Protein AF-A0A531N994-F1 (afdb_monomer_lite)

Structure (mmCIF, N/CA/C/O backbone):
data_AF-A0A531N994-F1
#
_entry.id   AF-A0A531N994-F1
#
loop_
_atom_site.group_PDB
_atom_site.id
_atom_site.type_symbol
_atom_site.label_atom_id
_atom_site.label_alt_id
_atom_site.label_comp_id
_atom_site.label_asym_id
_atom_site.label_entity_id
_atom_site.label_seq_id
_atom_site.pdbx_PDB_ins_code
_atom_site.Cartn_x
_atom_site.Cartn_y
_atom_site.Cartn_z
_atom_site.occupancy
_atom_site.B_iso_or_equiv
_atom_site.auth_seq_id
_atom_site.auth_comp_id
_atom_site.auth_asym_id
_atom_site.auth_atom_id
_atom_site.pdbx_PDB_model_num
ATOM 1 N N . MET A 1 1 ? -31.072 -11.078 30.289 1.00 48.44 1 MET A N 1
ATOM 2 C CA . MET A 1 1 ? -30.788 -10.561 28.935 1.00 48.44 1 MET A CA 1
ATOM 3 C C . MET A 1 1 ? -30.147 -9.205 29.150 1.00 48.44 1 MET A C 1
ATOM 5 O O . MET A 1 1 ? -30.833 -8.320 29.640 1.00 48.44 1 MET A O 1
ATOM 9 N N . GLU A 1 2 ? -28.832 -9.077 28.969 1.00 57.31 2 GLU A N 1
ATOM 10 C CA . GLU A 1 2 ? -28.167 -7.784 29.171 1.00 57.31 2 GLU A CA 1
ATOM 11 C C . GLU A 1 2 ? -28.651 -6.795 28.111 1.00 57.31 2 GLU A C 1
ATOM 13 O O . GLU A 1 2 ? -28.491 -7.015 26.910 1.00 57.31 2 GLU A O 1
ATOM 18 N N . HIS A 1 3 ? -29.289 -5.717 28.558 1.00 62.62 3 HIS A N 1
ATOM 19 C CA . HIS A 1 3 ? -29.674 -4.613 27.694 1.00 62.62 3 HIS A CA 1
ATOM 20 C C . HIS A 1 3 ? -28.426 -3.774 27.423 1.00 62.62 3 HIS A C 1
ATOM 22 O O . HIS A 1 3 ? -28.198 -2.769 28.092 1.00 62.62 3 HIS A O 1
ATOM 28 N N . THR A 1 4 ? -27.601 -4.188 26.457 1.00 68.88 4 THR A N 1
ATOM 29 C CA . THR A 1 4 ? -26.523 -3.327 25.952 1.00 68.88 4 THR A CA 1
ATOM 30 C C . THR A 1 4 ? -27.155 -2.015 25.509 1.00 68.88 4 THR A C 1
ATOM 32 O O . THR A 1 4 ? -28.054 -2.015 24.657 1.00 68.88 4 THR A O 1
ATOM 35 N N . SER A 1 5 ? -26.739 -0.904 26.109 1.00 87.94 5 SER A N 1
ATOM 36 C CA . SER A 1 5 ? -27.323 0.396 25.786 1.00 87.94 5 SER A CA 1
ATOM 37 C C . SER A 1 5 ? -27.048 0.743 24.315 1.00 87.94 5 SER A C 1
ATOM 39 O O . SER A 1 5 ? -26.020 0.361 23.750 1.00 87.94 5 SER A O 1
ATOM 41 N N . LEU A 1 6 ? -27.956 1.481 23.666 1.00 90.69 6 LEU A N 1
ATOM 42 C CA . LEU A 1 6 ? -27.757 1.935 22.281 1.00 90.69 6 LEU A CA 1
ATOM 43 C C . LEU A 1 6 ? -26.421 2.684 22.128 1.00 90.69 6 LEU A C 1
ATOM 45 O O . LEU A 1 6 ? -25.723 2.509 21.129 1.00 90.69 6 LEU A O 1
ATOM 49 N N . LEU A 1 7 ? -26.044 3.457 23.151 1.00 93.00 7 LEU A N 1
ATOM 50 C CA . LEU A 1 7 ? -24.773 4.168 23.224 1.00 93.00 7 LEU A CA 1
ATOM 51 C C . LEU A 1 7 ? -23.577 3.211 23.197 1.00 93.00 7 LEU A C 1
ATOM 53 O O . LEU A 1 7 ? -22.676 3.385 22.382 1.00 93.00 7 LEU A 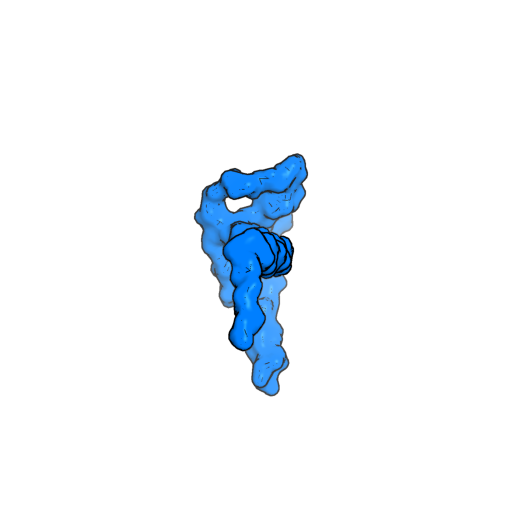O 1
ATOM 57 N N . GLU A 1 8 ? -23.583 2.179 24.039 1.00 93.56 8 GLU A N 1
ATOM 58 C CA . GLU A 1 8 ? -22.520 1.171 24.084 1.00 93.56 8 GLU A CA 1
ATOM 59 C C . GLU A 1 8 ? -22.345 0.476 22.729 1.00 93.56 8 GLU A C 1
ATOM 61 O O . GLU A 1 8 ? -21.223 0.331 22.242 1.00 93.56 8 GLU A O 1
ATOM 66 N N . ARG A 1 9 ? -23.450 0.115 22.065 1.00 94.06 9 ARG A N 1
ATOM 67 C CA . ARG A 1 9 ? -23.408 -0.508 20.736 1.00 94.06 9 ARG A CA 1
ATOM 68 C C . ARG A 1 9 ? -22.770 0.409 19.691 1.00 94.06 9 ARG A C 1
ATOM 70 O O . ARG A 1 9 ? -21.969 -0.068 18.884 1.00 94.06 9 ARG A O 1
ATOM 77 N N . ILE A 1 10 ? -23.1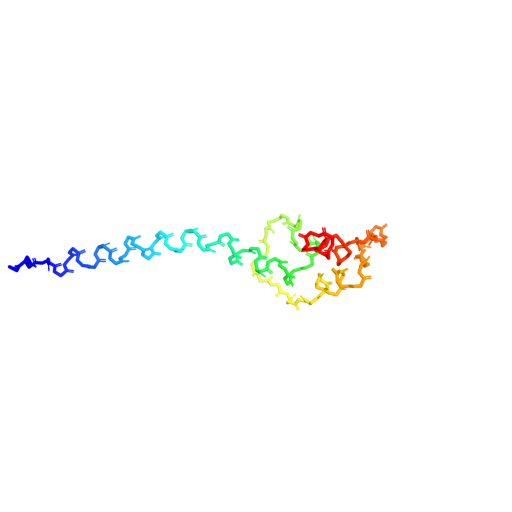10 1.698 19.702 1.00 96.81 10 ILE A N 1
ATOM 78 C CA . ILE A 1 10 ? -22.532 2.686 18.781 1.00 96.81 10 ILE A CA 1
ATOM 79 C C . ILE A 1 10 ? -21.045 2.886 19.072 1.00 96.81 10 ILE A C 1
ATOM 81 O O . ILE A 1 10 ? -20.237 2.797 18.149 1.00 96.81 10 ILE A O 1
ATOM 85 N N . LEU A 1 11 ? -20.672 3.101 20.336 1.00 97.12 11 LEU A N 1
ATOM 86 C CA . LEU A 1 11 ? -19.278 3.311 20.736 1.00 97.12 11 LEU A CA 1
ATOM 87 C C . LEU A 1 11 ? -18.409 2.101 20.388 1.00 97.12 11 LEU A C 1
ATOM 89 O O . LEU A 1 11 ? -17.330 2.258 19.819 1.00 97.12 11 LEU A O 1
ATOM 93 N N . ARG A 1 12 ? -18.907 0.889 20.646 1.00 96.44 12 ARG A N 1
ATOM 94 C CA . ARG A 1 12 ? -18.226 -0.351 20.268 1.00 96.44 12 ARG A CA 1
ATOM 95 C C . ARG A 1 12 ? -18.064 -0.464 18.752 1.00 96.44 12 ARG A C 1
ATOM 97 O O . ARG A 1 12 ? -16.980 -0.801 18.285 1.00 96.44 12 ARG A O 1
ATOM 104 N N . GLY A 1 13 ? -19.114 -0.172 17.984 1.00 97.38 13 GLY A N 1
ATOM 105 C CA . GLY A 1 13 ? -19.061 -0.185 16.519 1.00 97.38 13 GLY A CA 1
ATOM 106 C C . GLY A 1 13 ? -18.054 0.823 15.958 1.00 97.38 13 GLY A C 1
ATOM 107 O O . GLY A 1 13 ? -17.246 0.470 15.099 1.00 97.38 13 GLY A O 1
ATOM 108 N N . ALA A 1 14 ? -18.047 2.046 16.489 1.00 98.12 14 ALA A N 1
ATOM 109 C CA . ALA A 1 14 ? -17.099 3.090 16.111 1.00 98.12 14 ALA A CA 1
ATOM 110 C C . ALA A 1 14 ? -15.652 2.694 16.448 1.00 98.12 14 ALA A C 1
ATOM 112 O O . ALA A 1 14 ? -14.778 2.815 15.592 1.00 98.12 14 ALA A O 1
ATOM 113 N N . ALA A 1 15 ? -15.408 2.153 17.647 1.00 98.12 15 ALA A N 1
ATOM 114 C CA . ALA A 1 15 ? -14.084 1.695 18.063 1.00 98.12 15 ALA A CA 1
ATOM 115 C C . ALA A 1 15 ? -13.552 0.576 17.154 1.00 98.12 15 ALA A C 1
ATOM 117 O O . ALA A 1 15 ? -12.427 0.661 16.666 1.00 98.12 15 ALA A O 1
ATOM 118 N N . LEU A 1 16 ? -14.376 -0.437 16.860 1.00 98.31 16 LEU A N 1
ATOM 119 C CA . LEU A 1 16 ? -14.002 -1.516 15.939 1.00 98.31 16 LEU A CA 1
ATOM 120 C C . LEU A 1 16 ? -13.727 -0.988 14.526 1.00 98.31 16 LEU A C 1
ATOM 122 O O . LEU A 1 16 ? -12.751 -1.391 13.899 1.00 98.31 16 LEU A O 1
ATOM 126 N N . THR A 1 17 ? -14.551 -0.059 14.042 1.00 98.19 17 THR A N 1
ATOM 127 C CA . THR A 1 17 ? -14.372 0.552 12.716 1.00 98.19 17 THR A CA 1
ATOM 128 C C . THR A 1 17 ? -13.058 1.323 12.636 1.00 98.19 17 THR A C 1
ATOM 130 O O . THR A 1 17 ? -12.320 1.174 11.665 1.00 98.19 17 THR A O 1
ATOM 133 N N . LEU A 1 18 ? -12.725 2.099 13.670 1.00 98.38 18 LEU A N 1
ATOM 134 C CA . LEU A 1 18 ? -11.475 2.852 13.735 1.00 98.38 18 LEU A CA 1
ATOM 135 C C . LEU A 1 18 ? -10.256 1.923 13.722 1.00 98.38 18 LEU A C 1
ATOM 137 O O . LEU A 1 18 ? -9.306 2.175 12.985 1.00 98.38 18 LEU A O 1
ATOM 141 N N . VAL A 1 19 ? -10.310 0.828 14.487 1.00 98.31 19 VAL A N 1
ATOM 142 C CA . VAL A 1 19 ? -9.265 -0.205 14.496 1.00 98.31 19 VAL A CA 1
ATOM 143 C C . VAL A 1 19 ? -9.089 -0.796 13.098 1.00 98.31 19 VAL A C 1
ATOM 145 O O . VAL A 1 19 ? -7.971 -0.846 12.590 1.00 98.31 19 VAL A O 1
ATOM 148 N N . VAL A 1 20 ? -10.181 -1.188 12.438 1.00 98.12 20 VAL A N 1
ATOM 149 C CA . VAL A 1 20 ? -10.122 -1.742 11.077 1.00 98.12 20 VAL A CA 1
ATOM 150 C C . VAL A 1 20 ? -9.527 -0.736 10.095 1.00 98.12 20 VAL A C 1
ATOM 152 O O . VAL A 1 20 ? -8.614 -1.095 9.357 1.00 98.12 20 VAL A O 1
ATOM 155 N N . ILE A 1 21 ? -9.982 0.521 10.100 1.00 98.19 21 ILE A N 1
ATOM 156 C CA . ILE A 1 21 ? -9.449 1.568 9.214 1.00 98.19 21 ILE A CA 1
ATOM 157 C C . ILE A 1 21 ? -7.950 1.759 9.447 1.00 98.19 21 ILE A C 1
ATOM 159 O O . ILE A 1 21 ? -7.187 1.796 8.485 1.00 98.19 21 ILE A O 1
ATOM 163 N N . PHE A 1 22 ? -7.519 1.831 10.707 1.00 97.94 22 PHE A N 1
ATOM 164 C CA . PHE A 1 22 ? -6.113 2.007 11.058 1.00 97.94 22 PHE A CA 1
ATOM 165 C C . PHE A 1 22 ? -5.234 0.869 10.519 1.00 97.94 22 PHE A C 1
ATOM 167 O O . PHE A 1 22 ? -4.200 1.129 9.907 1.00 97.94 22 PHE A O 1
ATOM 174 N N . PHE A 1 23 ? -5.656 -0.387 10.685 1.00 97.62 23 PHE A N 1
ATOM 175 C CA . PHE A 1 23 ? -4.888 -1.544 10.212 1.00 97.62 23 PHE A CA 1
ATOM 176 C C . PHE A 1 23 ? -5.000 -1.785 8.700 1.00 97.62 23 PHE A C 1
ATOM 178 O O . PHE A 1 23 ? -4.072 -2.324 8.099 1.00 97.62 23 PHE A O 1
ATOM 185 N N . MET A 1 24 ? -6.099 -1.376 8.064 1.00 97.62 24 MET A N 1
ATOM 186 C CA . MET A 1 24 ? -6.265 -1.459 6.608 1.00 97.62 24 MET A CA 1
ATOM 187 C C . MET A 1 24 ? -5.555 -0.330 5.866 1.00 97.62 24 MET A C 1
ATOM 189 O O . MET A 1 24 ? -5.141 -0.529 4.725 1.00 97.62 24 MET A O 1
ATOM 193 N N . PHE A 1 25 ? -5.361 0.827 6.503 1.00 97.19 25 PHE A N 1
ATOM 194 C CA . PHE A 1 25 ? -4.673 1.974 5.917 1.00 97.19 25 PHE A CA 1
ATOM 195 C C . PHE A 1 25 ? -3.343 1.620 5.220 1.00 97.19 25 PHE A C 1
ATOM 197 O O . PHE A 1 25 ? -3.221 1.940 4.037 1.00 97.19 25 PHE A O 1
ATOM 204 N N . PRO A 1 26 ? -2.368 0.928 5.851 1.00 96.81 26 PRO A N 1
ATOM 205 C CA . PRO A 1 26 ? -1.107 0.596 5.182 1.00 96.81 26 PRO A CA 1
ATOM 206 C C . PRO A 1 26 ? -1.285 -0.323 3.965 1.00 96.81 26 PRO A C 1
ATOM 208 O O . PRO A 1 26 ? -0.534 -0.207 2.998 1.00 96.81 26 PRO A O 1
ATOM 211 N N . ILE A 1 27 ? -2.289 -1.206 3.972 1.00 97.19 27 ILE A N 1
ATOM 212 C CA . ILE A 1 27 ? -2.579 -2.094 2.836 1.00 97.19 27 ILE A CA 1
ATOM 213 C C . ILE A 1 27 ? -3.127 -1.281 1.666 1.00 97.19 27 ILE A C 1
ATOM 215 O O . ILE A 1 27 ? -2.634 -1.402 0.547 1.00 97.19 27 ILE A O 1
ATOM 219 N N . VAL A 1 28 ? -4.111 -0.418 1.932 1.00 96.12 28 VAL A N 1
ATOM 220 C CA . VAL A 1 28 ? -4.681 0.482 0.920 1.00 96.12 28 VAL A CA 1
ATOM 221 C C . VAL A 1 28 ? -3.598 1.411 0.373 1.00 96.12 28 VAL A C 1
ATOM 223 O O . VAL A 1 28 ? -3.545 1.647 -0.830 1.00 96.12 28 VAL A O 1
ATOM 226 N N . TRP A 1 29 ? -2.685 1.879 1.225 1.00 95.38 29 TRP A N 1
ATOM 227 C CA . TRP A 1 29 ? -1.555 2.708 0.818 1.00 95.38 29 TRP A CA 1
ATOM 228 C C . TRP A 1 29 ? -0.618 1.996 -0.166 1.00 95.38 29 TRP A C 1
ATOM 230 O O . TRP A 1 29 ? -0.340 2.525 -1.241 1.00 95.38 29 TRP A O 1
ATOM 240 N N . ILE A 1 30 ? -0.175 0.774 0.150 1.00 95.19 30 ILE A N 1
ATOM 241 C CA . ILE A 1 30 ? 0.678 -0.027 -0.747 1.00 95.19 30 ILE A CA 1
ATOM 242 C C . ILE A 1 30 ? -0.059 -0.373 -2.043 1.00 95.19 30 ILE A C 1
ATOM 244 O O . ILE A 1 30 ? 0.534 -0.306 -3.119 1.00 95.19 30 ILE A O 1
ATOM 248 N N . PHE A 1 31 ? -1.350 -0.692 -1.954 1.00 96.00 31 PHE A N 1
ATOM 249 C CA . PHE A 1 31 ? -2.186 -0.929 -3.126 1.00 96.00 31 PHE A CA 1
ATOM 250 C C . PHE A 1 31 ? -2.290 0.311 -4.019 1.00 96.00 31 PHE A C 1
ATOM 252 O O . PHE A 1 31 ? -2.210 0.188 -5.229 1.00 96.00 31 PHE A O 1
ATOM 259 N N . MET A 1 32 ? -2.413 1.519 -3.468 1.00 95.12 32 MET A N 1
ATOM 260 C CA . MET A 1 32 ? -2.380 2.737 -4.287 1.00 95.12 32 MET A CA 1
ATOM 261 C C . MET A 1 32 ? -1.005 2.941 -4.932 1.00 95.12 32 MET A C 1
ATOM 263 O O . MET A 1 32 ? -0.926 3.208 -6.130 1.00 95.12 32 MET A O 1
ATOM 267 N N . MET A 1 33 ? 0.079 2.756 -4.170 1.00 94.94 33 MET A N 1
ATOM 268 C CA . MET A 1 33 ? 1.446 2.877 -4.690 1.00 94.94 33 MET A CA 1
ATOM 269 C C . MET A 1 33 ? 1.753 1.870 -5.805 1.00 94.94 33 MET A C 1
ATOM 271 O O . MET A 1 33 ? 2.540 2.184 -6.693 1.00 94.94 33 MET A O 1
ATOM 275 N N . SER A 1 34 ? 1.122 0.690 -5.839 1.00 95.81 34 SER A N 1
ATOM 276 C CA . SER A 1 34 ? 1.356 -0.271 -6.928 1.00 95.81 34 SER A CA 1
ATOM 277 C C . SER A 1 34 ? 0.897 0.244 -8.297 1.00 95.81 34 SER A C 1
ATOM 279 O O . SER A 1 34 ? 1.420 -0.224 -9.311 1.00 95.81 34 SER A O 1
ATOM 281 N N . PHE A 1 35 ? 0.009 1.246 -8.336 1.00 96.62 35 PHE A N 1
ATOM 282 C CA . PHE A 1 35 ? -0.408 1.951 -9.555 1.00 96.62 35 PHE A CA 1
ATOM 283 C C . PHE A 1 35 ? 0.356 3.256 -9.812 1.00 96.62 35 PHE A C 1
ATOM 285 O O . PHE A 1 35 ? 0.058 3.949 -10.783 1.00 96.62 35 PHE A O 1
ATOM 292 N N . GLN A 1 36 ? 1.320 3.619 -8.966 1.00 94.75 36 GLN A N 1
ATOM 293 C CA . GLN A 1 36 ? 2.137 4.823 -9.123 1.00 94.75 36 GLN A CA 1
ATOM 294 C C . GLN A 1 36 ? 3.454 4.519 -9.843 1.00 94.75 36 GLN A C 1
ATOM 296 O O . GLN A 1 36 ? 3.957 3.398 -9.818 1.00 94.75 36 GL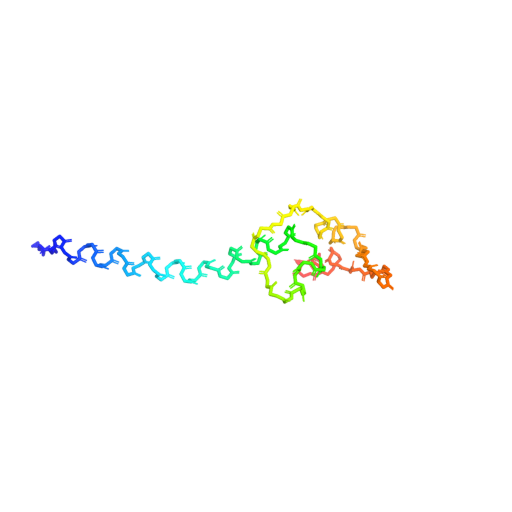N A O 1
ATOM 301 N N . THR A 1 37 ? 4.059 5.530 -10.468 1.00 92.69 37 THR A N 1
ATOM 302 C CA . THR A 1 37 ? 5.426 5.399 -10.997 1.00 92.69 37 THR A CA 1
ATOM 303 C C . THR A 1 37 ? 6.460 5.462 -9.867 1.00 92.69 37 THR A C 1
ATOM 305 O O . THR A 1 37 ? 6.199 6.042 -8.813 1.00 92.69 37 THR A O 1
ATOM 308 N N . ASN A 1 38 ? 7.670 4.936 -10.099 1.00 90.50 38 ASN A N 1
ATOM 309 C CA . ASN A 1 38 ? 8.773 5.056 -9.133 1.00 90.50 38 ASN A CA 1
ATOM 310 C C . ASN A 1 38 ? 9.103 6.518 -8.794 1.00 90.50 38 ASN A C 1
ATOM 312 O O . ASN A 1 38 ? 9.409 6.825 -7.646 1.00 90.50 38 ASN A O 1
ATOM 316 N N . GLU A 1 39 ? 9.012 7.420 -9.775 1.00 89.69 39 GLU A N 1
ATOM 317 C CA . GLU A 1 39 ? 9.223 8.853 -9.559 1.00 89.69 39 GLU A CA 1
ATOM 318 C C . GLU A 1 39 ? 8.172 9.429 -8.603 1.00 89.69 39 GLU A C 1
ATOM 320 O O . GLU A 1 39 ? 8.515 10.137 -7.660 1.00 89.69 39 GLU A O 1
ATOM 325 N N . THR A 1 40 ? 6.898 9.076 -8.799 1.00 92.50 40 THR A N 1
ATOM 326 C CA . THR A 1 40 ? 5.795 9.527 -7.939 1.00 92.50 40 THR A CA 1
ATOM 327 C C . THR A 1 40 ? 5.934 9.007 -6.507 1.00 92.50 40 THR A C 1
ATOM 329 O O . THR A 1 40 ? 5.727 9.777 -5.572 1.00 92.50 40 THR A O 1
ATOM 332 N N . ILE A 1 41 ? 6.317 7.738 -6.324 1.00 91.88 41 ILE A N 1
ATOM 333 C CA . ILE A 1 41 ? 6.477 7.111 -4.998 1.00 91.88 41 ILE A CA 1
ATOM 334 C C . ILE A 1 41 ? 7.616 7.763 -4.202 1.00 91.88 41 ILE A C 1
ATOM 336 O O . ILE A 1 41 ? 7.494 7.963 -2.996 1.00 91.88 41 ILE A O 1
ATOM 340 N N . LEU A 1 42 ? 8.728 8.095 -4.867 1.00 90.62 42 LEU A N 1
ATOM 341 C CA . LEU A 1 42 ? 9.911 8.689 -4.230 1.00 90.62 42 LEU A CA 1
ATOM 342 C C . LEU A 1 42 ? 9.803 10.211 -4.043 1.00 90.62 42 LEU A C 1
ATOM 344 O O . LEU A 1 42 ? 10.687 10.825 -3.441 1.00 90.62 42 LEU A O 1
ATOM 348 N N . ARG A 1 43 ? 8.739 10.837 -4.555 1.00 91.81 43 ARG A N 1
ATOM 349 C CA . ARG A 1 43 ? 8.533 12.281 -4.463 1.00 91.81 43 ARG A CA 1
ATOM 350 C C . ARG A 1 43 ? 8.137 12.699 -3.047 1.00 91.81 43 ARG A C 1
ATOM 352 O O . ARG A 1 43 ? 7.262 12.109 -2.420 1.00 91.81 43 ARG A O 1
ATOM 359 N N . ILE A 1 44 ? 8.727 13.801 -2.586 1.00 92.31 44 ILE A N 1
ATOM 360 C CA . ILE A 1 44 ? 8.352 14.481 -1.343 1.00 92.31 44 ILE A CA 1
ATOM 361 C C . ILE A 1 44 ? 7.850 15.891 -1.703 1.00 92.31 44 ILE A C 1
ATOM 363 O O . ILE A 1 44 ? 8.590 16.630 -2.357 1.00 92.31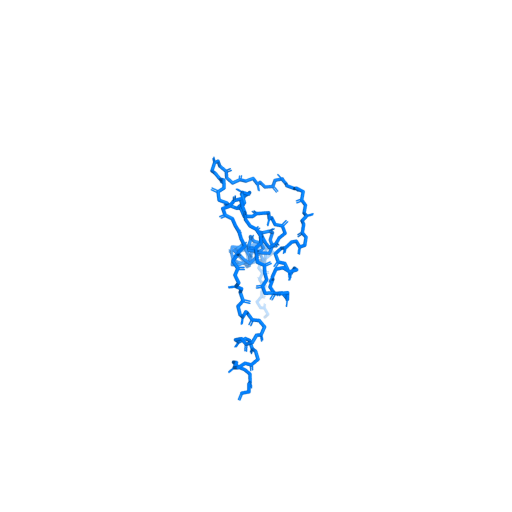 44 ILE A O 1
ATOM 367 N N . PRO A 1 45 ? 6.625 16.297 -1.308 1.00 90.19 45 PRO A N 1
ATOM 368 C CA . PRO A 1 45 ? 5.623 15.535 -0.552 1.00 90.19 45 PRO A CA 1
ATOM 369 C C . PRO A 1 45 ? 4.938 14.434 -1.393 1.00 90.19 45 PRO A C 1
ATOM 371 O O . PRO A 1 45 ? 4.873 14.566 -2.619 1.00 90.19 45 PRO A O 1
ATOM 374 N N . PRO A 1 46 ? 4.398 13.374 -0.755 1.00 88.38 46 PRO A N 1
ATOM 375 C CA . PRO A 1 46 ? 3.697 12.302 -1.457 1.00 88.38 46 PRO A CA 1
ATOM 376 C C . PRO A 1 46 ? 2.435 12.827 -2.149 1.00 88.38 46 PRO A C 1
ATOM 378 O O . PRO A 1 46 ? 1.681 13.624 -1.585 1.00 88.38 46 PRO A O 1
ATOM 381 N N . GLN A 1 47 ? 2.186 12.363 -3.374 1.00 88.25 47 GLN A N 1
ATOM 382 C CA . GLN A 1 47 ? 1.007 12.753 -4.146 1.00 88.25 47 GLN A CA 1
ATOM 383 C C . GLN A 1 47 ? -0.113 11.722 -3.985 1.00 88.25 47 GLN A C 1
ATOM 385 O O . GLN A 1 47 ? 0.049 10.553 -4.325 1.00 88.25 47 GLN A O 1
ATOM 390 N N . LEU A 1 48 ? -1.267 12.175 -3.488 1.00 87.00 48 LEU A N 1
ATOM 391 C CA . LEU A 1 48 ? -2.475 11.346 -3.372 1.00 87.00 48 LEU A CA 1
ATOM 392 C C . LEU A 1 48 ? -3.253 11.249 -4.689 1.00 87.00 48 LEU A C 1
ATOM 394 O O . LEU A 1 48 ? -3.966 10.278 -4.912 1.00 87.00 48 LEU A O 1
ATOM 398 N N . ILE A 1 49 ? -3.112 12.254 -5.557 1.00 92.75 49 ILE A N 1
ATOM 399 C CA . ILE A 1 49 ? -3.739 12.307 -6.879 1.00 92.75 49 ILE A CA 1
ATOM 400 C C . ILE A 1 49 ? -2.644 12.067 -7.915 1.00 92.75 49 ILE A C 1
ATOM 402 O O . ILE A 1 49 ? -1.671 12.818 -7.975 1.00 92.75 49 ILE A O 1
ATOM 406 N N . PHE A 1 50 ? -2.802 11.013 -8.706 1.00 92.38 50 PHE A N 1
ATOM 407 C CA . PHE A 1 50 ? -1.849 10.577 -9.720 1.00 92.38 50 PHE A CA 1
ATOM 408 C C . PHE A 1 50 ? -2.592 9.883 -10.862 1.00 92.38 50 PHE A C 1
ATOM 410 O O . PHE A 1 50 ? -3.735 9.454 -10.700 1.00 92.38 50 PHE A O 1
ATOM 417 N N . GLU A 1 51 ? -1.939 9.764 -12.014 1.00 95.31 51 GLU A N 1
ATOM 418 C CA . GLU A 1 51 ? -2.450 8.966 -13.124 1.00 95.31 51 GLU A CA 1
ATOM 419 C C . GLU A 1 51 ? -2.085 7.488 -12.894 1.00 95.31 51 GLU A C 1
ATOM 421 O O . GLU A 1 51 ? -0.897 7.167 -12.790 1.00 95.31 51 GLU A O 1
ATOM 426 N N . PRO A 1 52 ? -3.070 6.584 -12.747 1.00 96.19 52 PRO A N 1
ATOM 427 C CA . PRO A 1 52 ? -2.796 5.185 -12.457 1.00 96.19 52 PRO A CA 1
ATOM 428 C C . PRO A 1 52 ? -2.154 4.489 -13.660 1.00 96.19 52 PRO A C 1
ATOM 430 O O . PRO A 1 52 ? -2.595 4.635 -14.798 1.00 96.19 52 PRO A O 1
ATOM 433 N N . THR A 1 53 ? -1.141 3.666 -13.399 1.00 95.62 53 THR A N 1
ATOM 434 C CA . THR A 1 53 ? -0.440 2.875 -14.416 1.00 95.62 53 THR A CA 1
ATOM 435 C C . THR A 1 53 ? -0.300 1.413 -14.002 1.00 95.62 53 THR A C 1
ATOM 437 O O . THR A 1 53 ? -0.317 1.071 -12.823 1.00 95.62 53 THR A O 1
ATOM 440 N N . LEU A 1 54 ? -0.125 0.529 -14.987 1.00 96.12 54 LEU A N 1
ATOM 441 C CA . LEU A 1 54 ? 0.185 -0.890 -14.777 1.00 96.12 54 LEU A CA 1
ATOM 442 C C . LEU A 1 54 ? 1.676 -1.209 -14.971 1.00 96.12 54 LEU A C 1
ATOM 444 O O . LEU A 1 54 ? 2.063 -2.379 -14.960 1.00 96.12 54 LEU A O 1
ATOM 448 N N . ALA A 1 55 ? 2.524 -0.185 -15.123 1.00 93.69 55 ALA A N 1
ATOM 449 C CA . ALA A 1 55 ? 3.951 -0.339 -15.403 1.00 93.69 55 ALA A CA 1
ATOM 450 C C . ALA A 1 55 ? 4.666 -1.257 -14.392 1.00 93.69 55 ALA A C 1
ATOM 452 O O . ALA A 1 55 ? 5.424 -2.140 -14.795 1.00 93.69 55 ALA A O 1
ATOM 453 N N . ASN A 1 56 ? 4.366 -1.134 -13.095 1.00 93.81 56 ASN A N 1
ATOM 454 C CA . ASN A 1 56 ? 4.968 -1.980 -12.058 1.00 93.81 56 ASN A CA 1
ATOM 455 C C . ASN A 1 56 ? 4.628 -3.465 -12.249 1.00 93.81 56 ASN A C 1
ATOM 457 O O . ASN A 1 56 ? 5.507 -4.320 -12.170 1.00 93.81 56 ASN A O 1
ATOM 461 N N . TYR A 1 57 ? 3.372 -3.780 -12.573 1.00 95.50 57 TYR A N 1
ATOM 462 C CA . TYR A 1 57 ? 2.943 -5.154 -12.840 1.00 95.50 57 TYR A CA 1
ATOM 463 C C . TYR A 1 57 ? 3.610 -5.715 -14.094 1.00 95.50 57 TYR A C 1
ATOM 465 O O . TYR A 1 57 ? 4.119 -6.837 -14.077 1.00 95.50 57 TYR A O 1
ATOM 473 N N . THR A 1 58 ? 3.682 -4.919 -15.167 1.00 94.56 58 THR A N 1
ATOM 474 C CA . THR A 1 58 ? 4.400 -5.334 -16.380 1.00 94.56 58 THR A CA 1
ATOM 475 C C . THR A 1 58 ? 5.880 -5.588 -16.099 1.00 94.56 58 THR A C 1
ATOM 477 O O . THR A 1 58 ? 6.422 -6.579 -16.584 1.00 94.56 58 THR A O 1
ATOM 480 N N . ALA A 1 59 ? 6.523 -4.773 -15.258 1.00 94.19 59 ALA A N 1
ATOM 481 C CA . ALA A 1 59 ? 7.922 -4.947 -14.880 1.00 94.19 59 ALA A CA 1
ATOM 482 C C . ALA A 1 59 ? 8.152 -6.218 -14.045 1.00 94.19 59 ALA A C 1
ATOM 484 O O . ALA A 1 59 ? 9.138 -6.919 -14.268 1.00 94.19 59 ALA A O 1
ATOM 485 N N . LEU A 1 60 ? 7.232 -6.556 -13.133 1.00 94.50 60 LEU A N 1
ATOM 486 C CA . LEU A 1 60 ? 7.301 -7.787 -12.335 1.00 94.50 60 LEU A CA 1
ATOM 487 C C . LEU A 1 60 ? 7.177 -9.048 -13.197 1.00 94.50 60 LEU A C 1
ATOM 489 O O . LEU A 1 60 ? 7.933 -9.997 -12.996 1.00 94.50 60 LEU A O 1
ATOM 493 N N . ILE A 1 61 ? 6.250 -9.049 -14.160 1.00 95.00 61 ILE A N 1
ATOM 494 C CA . ILE A 1 61 ? 5.987 -10.206 -15.031 1.00 95.00 61 ILE A CA 1
ATOM 495 C C . ILE A 1 61 ? 7.093 -10.367 -16.078 1.00 95.00 61 ILE A C 1
ATOM 497 O O . ILE A 1 61 ? 7.598 -11.468 -16.280 1.00 95.00 61 ILE A O 1
ATOM 501 N N . THR A 1 62 ? 7.483 -9.276 -16.743 1.00 94.50 62 THR A N 1
ATOM 502 C CA . THR A 1 62 ? 8.528 -9.306 -17.785 1.00 94.50 62 THR A CA 1
ATOM 503 C C . THR A 1 62 ? 9.938 -9.401 -17.210 1.00 94.50 62 THR A C 1
ATOM 505 O O . THR A 1 62 ? 10.881 -9.717 -17.936 1.00 94.50 62 THR A O 1
ATOM 508 N N . GLY A 1 63 ? 10.096 -9.101 -15.920 1.00 94.38 63 GLY A N 1
ATOM 509 C CA . GLY A 1 63 ? 11.385 -9.042 -15.250 1.00 94.38 63 GLY A CA 1
ATOM 510 C C . GLY A 1 63 ? 12.251 -7.861 -15.687 1.00 94.38 63 GLY A C 1
ATOM 511 O O . GLY A 1 63 ? 13.464 -7.914 -15.509 1.00 94.38 63 GLY A O 1
ATOM 512 N N . LYS A 1 64 ? 11.672 -6.809 -16.278 1.00 92.94 64 LYS A N 1
ATOM 513 C CA . LYS A 1 64 ? 12.407 -5.620 -16.731 1.00 92.94 64 LYS A CA 1
ATOM 514 C C . LYS A 1 64 ? 11.763 -4.357 -16.185 1.00 92.94 64 LYS A C 1
ATOM 516 O O . LYS A 1 64 ? 10.681 -3.968 -16.613 1.00 92.94 64 LYS A O 1
ATOM 521 N N . LEU A 1 65 ? 12.454 -3.691 -15.270 1.00 89.06 65 LEU A N 1
ATOM 522 C CA . LEU A 1 65 ? 12.055 -2.390 -14.755 1.00 89.06 65 LEU A CA 1
ATOM 523 C C . LEU A 1 65 ? 12.838 -1.291 -15.461 1.00 89.06 65 LEU A C 1
ATOM 525 O O . LEU A 1 65 ? 14.047 -1.172 -15.281 1.00 89.06 65 LEU A O 1
ATOM 529 N N . VAL A 1 66 ? 12.144 -0.483 -16.255 1.00 84.62 66 VAL A N 1
ATOM 530 C CA . VAL A 1 66 ? 12.733 0.675 -16.932 1.00 84.62 66 VAL A CA 1
ATOM 531 C C . VAL A 1 66 ? 12.665 1.880 -15.998 1.00 84.62 66 VAL A C 1
ATOM 533 O O . VAL A 1 66 ? 11.597 2.238 -15.508 1.00 84.62 66 VAL A O 1
ATOM 536 N N . THR A 1 67 ? 13.812 2.501 -15.746 1.00 83.81 67 THR A N 1
ATOM 537 C CA . THR A 1 67 ? 13.953 3.711 -14.928 1.00 83.81 67 THR A CA 1
ATOM 538 C C . THR A 1 67 ? 14.689 4.789 -15.719 1.00 83.81 67 THR A C 1
ATOM 540 O O . THR A 1 67 ? 15.313 4.496 -16.740 1.00 83.81 67 THR A O 1
ATOM 543 N N . ALA A 1 68 ? 14.687 6.026 -15.218 1.00 80.69 68 ALA A N 1
ATOM 544 C CA . ALA A 1 68 ? 15.461 7.116 -15.814 1.00 80.69 68 ALA A CA 1
ATOM 545 C C . ALA A 1 68 ? 16.979 6.830 -15.872 1.00 80.69 68 ALA A C 1
ATOM 547 O O . ALA A 1 68 ? 17.670 7.368 -16.730 1.00 80.69 68 ALA A O 1
ATOM 548 N N . ALA A 1 69 ? 17.494 5.964 -14.991 1.00 83.31 69 ALA A N 1
ATOM 549 C CA . ALA A 1 69 ? 18.909 5.592 -14.930 1.00 83.31 69 ALA A CA 1
ATOM 550 C C . ALA A 1 69 ? 19.263 4.341 -15.764 1.00 83.31 69 ALA A C 1
ATOM 552 O O . ALA A 1 69 ? 20.435 3.984 -15.861 1.00 83.31 69 ALA A O 1
ATOM 553 N N . GLY A 1 70 ? 18.274 3.655 -16.351 1.00 86.62 70 GLY A N 1
ATOM 554 C CA . GLY A 1 70 ? 18.473 2.426 -17.124 1.00 86.62 70 GLY A CA 1
ATOM 555 C C . GLY A 1 70 ? 17.450 1.330 -16.817 1.00 86.62 70 GLY A C 1
ATOM 556 O O . GLY A 1 70 ? 16.475 1.546 -16.095 1.00 86.62 70 GLY A O 1
ATOM 557 N N . THR A 1 71 ? 17.666 0.136 -17.381 1.00 88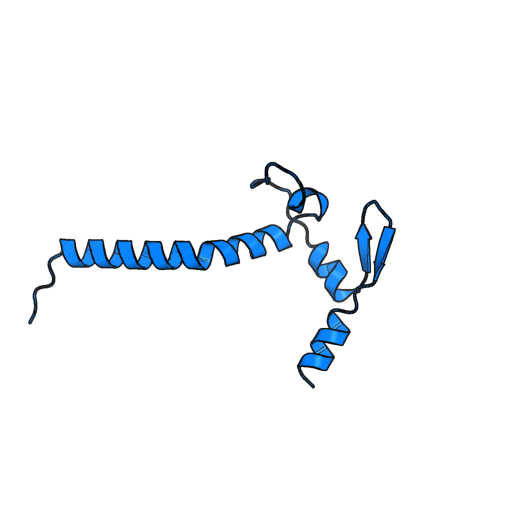.75 71 THR A N 1
ATOM 558 C CA . THR A 1 71 ? 16.797 -1.037 -17.167 1.00 88.75 71 THR A CA 1
ATOM 559 C C . THR A 1 71 ? 17.388 -1.972 -16.115 1.00 88.75 71 THR A C 1
ATOM 561 O O . THR A 1 71 ? 18.492 -2.485 -16.287 1.00 88.75 71 THR A O 1
ATOM 564 N N . LEU A 1 72 ? 16.633 -2.231 -15.051 1.00 89.75 72 LEU A N 1
ATOM 565 C CA . LEU A 1 72 ? 16.950 -3.211 -14.019 1.00 89.75 72 LEU A CA 1
ATOM 566 C C . LEU A 1 72 ? 16.265 -4.548 -14.333 1.00 89.75 72 LEU A C 1
ATOM 568 O O . LEU A 1 72 ? 15.062 -4.590 -14.590 1.00 89.75 72 LEU A O 1
ATOM 572 N N . ASN A 1 73 ? 17.018 -5.647 -14.269 1.00 92.00 73 ASN A N 1
ATOM 573 C CA . ASN A 1 73 ? 16.453 -6.989 -14.402 1.00 92.00 73 ASN A CA 1
ATOM 574 C C . ASN A 1 73 ? 15.930 -7.484 -13.047 1.00 92.00 73 ASN A C 1
ATOM 576 O O . ASN A 1 73 ? 16.659 -7.502 -12.056 1.00 92.00 73 ASN A O 1
ATOM 580 N N . ILE A 1 74 ? 14.677 -7.923 -13.019 1.00 92.12 74 ILE A N 1
ATOM 581 C CA . ILE A 1 74 ? 13.973 -8.413 -11.839 1.00 92.12 74 ILE A CA 1
ATOM 582 C C . ILE A 1 74 ? 13.670 -9.899 -12.040 1.00 92.12 74 ILE A C 1
ATOM 584 O O . ILE A 1 74 ? 12.986 -10.289 -12.978 1.00 92.12 74 ILE A O 1
ATOM 588 N N . ALA A 1 75 ? 14.137 -10.749 -11.126 1.00 93.38 75 ALA A N 1
ATOM 589 C CA . ALA A 1 75 ? 13.896 -12.195 -11.169 1.00 93.38 75 ALA A CA 1
ATOM 590 C C . ALA A 1 75 ? 12.627 -12.625 -10.402 1.00 93.38 75 ALA A C 1
ATOM 592 O O . ALA A 1 75 ? 12.559 -13.750 -9.913 1.00 93.38 75 ALA A O 1
ATOM 593 N N . PHE A 1 76 ? 11.638 -11.735 -10.265 1.00 93.56 76 PHE A N 1
ATOM 594 C CA . PHE A 1 76 ? 10.500 -11.912 -9.357 1.00 93.56 76 PHE A CA 1
ATOM 595 C C . PHE A 1 76 ? 9.720 -13.196 -9.641 1.00 93.56 76 PHE A C 1
ATOM 597 O O . PHE A 1 76 ? 9.590 -14.017 -8.744 1.00 93.56 76 PHE A O 1
ATOM 604 N N . MET A 1 77 ? 9.283 -13.421 -10.885 1.00 94.94 77 MET A N 1
ATOM 605 C CA . MET A 1 77 ? 8.502 -14.618 -11.239 1.00 94.94 77 MET A CA 1
ATOM 606 C C . MET A 1 77 ? 9.257 -15.924 -10.967 1.00 94.94 77 MET A C 1
ATOM 608 O O . MET A 1 77 ? 8.670 -16.889 -10.486 1.00 94.94 77 MET A O 1
ATOM 612 N N . ARG A 1 78 ? 10.572 -15.944 -11.219 1.00 93.62 78 ARG A N 1
ATOM 613 C CA . ARG A 1 78 ? 11.422 -17.098 -10.902 1.00 93.62 78 ARG A CA 1
ATOM 614 C C . ARG A 1 78 ? 11.519 -17.316 -9.393 1.00 93.62 78 ARG A C 1
ATOM 616 O O . ARG A 1 78 ? 11.348 -18.434 -8.929 1.00 93.62 78 ARG A O 1
ATOM 623 N N . ASN A 1 79 ? 11.777 -16.254 -8.633 1.00 94.50 79 ASN A N 1
ATOM 624 C CA . ASN A 1 79 ? 11.887 -16.334 -7.177 1.00 94.50 79 ASN A CA 1
ATOM 625 C C . ASN A 1 79 ? 10.555 -16.739 -6.531 1.00 94.50 79 ASN A C 1
ATOM 627 O O . ASN A 1 79 ? 10.549 -17.508 -5.575 1.00 94.50 79 ASN A O 1
ATOM 631 N N . LEU A 1 80 ? 9.437 -16.256 -7.076 1.00 93.69 80 LEU A N 1
ATOM 632 C CA . LEU A 1 80 ? 8.095 -16.623 -6.644 1.00 93.69 80 LEU A CA 1
ATOM 633 C C . LEU A 1 80 ? 7.848 -18.117 -6.861 1.00 93.69 80 LEU A C 1
ATOM 635 O O . LEU A 1 80 ? 7.399 -18.791 -5.943 1.00 93.69 80 LEU A O 1
ATOM 639 N N . TRP A 1 81 ? 8.199 -18.643 -8.037 1.00 93.88 81 TRP A N 1
ATOM 640 C CA . TRP A 1 81 ? 8.071 -20.071 -8.324 1.00 93.88 81 TRP A CA 1
ATOM 641 C C . TRP A 1 81 ? 8.920 -20.932 -7.381 1.00 93.88 81 TRP A C 1
ATOM 643 O O . TRP A 1 81 ? 8.398 -21.862 -6.776 1.00 93.88 81 TRP A O 1
ATOM 653 N N . ASN A 1 82 ? 10.182 -20.546 -7.166 1.00 94.62 82 ASN A N 1
ATOM 654 C CA . ASN A 1 82 ? 11.093 -21.212 -6.226 1.00 94.62 82 ASN A CA 1
ATOM 655 C C . ASN A 1 82 ? 10.638 -21.134 -4.755 1.00 94.62 82 ASN A C 1
ATOM 657 O O . ASN A 1 82 ? 11.21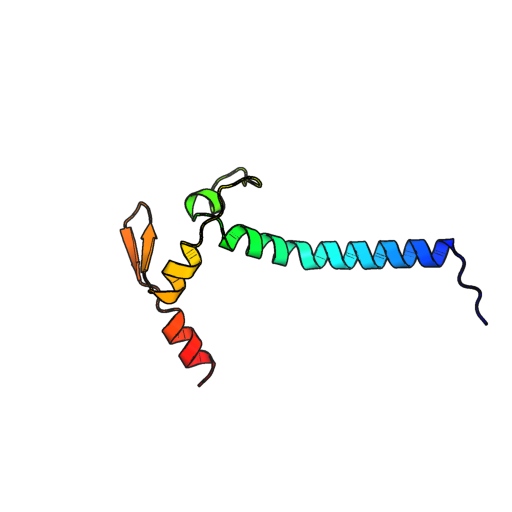5 -21.796 -3.901 1.00 94.62 82 ASN A O 1
ATOM 661 N N . SER A 1 83 ? 9.682 -20.258 -4.424 1.00 92.75 83 SER A N 1
ATOM 662 C CA . SER A 1 83 ? 9.142 -20.139 -3.061 1.00 92.75 83 SER A CA 1
ATOM 663 C C . SER A 1 83 ? 7.953 -21.071 -2.818 1.00 92.75 83 SER A C 1
ATOM 665 O O . SER A 1 83 ? 7.530 -21.226 -1.675 1.00 92.75 83 SER A O 1
ATOM 667 N N . VAL A 1 84 ? 7.386 -21.656 -3.878 1.00 91.38 84 VAL A N 1
ATOM 668 C CA . VAL A 1 84 ? 6.191 -22.515 -3.820 1.00 91.38 84 VAL A CA 1
ATOM 669 C C . VAL A 1 84 ? 6.537 -23.988 -4.066 1.00 91.38 84 VAL A C 1
ATOM 671 O O . VAL A 1 84 ? 5.842 -24.860 -3.547 1.00 91.38 84 VAL A O 1
ATOM 674 N N . PHE A 1 85 ? 7.606 -24.262 -4.816 1.00 72.50 85 PHE A N 1
ATOM 675 C CA . PHE A 1 85 ? 8.089 -25.597 -5.184 1.00 72.50 85 PHE A CA 1
ATOM 676 C C . PHE A 1 85 ? 9.596 -25.696 -4.958 1.00 72.50 85 PHE A C 1
ATOM 678 O O . PHE A 1 85 ? 10.049 -26.803 -4.595 1.00 72.50 85 PHE A O 1
#

Secondary structure (DSSP, 8-state):
-----HHHHHHHHHHHHHHHHHHHHHHHHHHHHTTS-HHHHH-SSPPSS-----HHHHHHHHTEEEETTEEEE--HHHHHHTTT-

Foldseek 3Di:
DDPCDPVNVVVVVVVVVVVCCVVCVVVVVVVQCCQPDPCQPPDPPHDPDDDGHNLSVVCLVVQWRQDPVGIHGHCNVVVVVVVVD

pLDDT: mean 91.66, std 8.53, range [48.44, 98.38]

Sequence (85 aa):
MEHTSLLERILRGAALTLVVIFFMFPIVWIFMMSFQTNETILRIPPQLIFEPTLANYTALITGKLVTAAGTLNIAFMRNLWNSVF

Radius of gyration: 20.8 Å; chains: 1; bounding box: 50×41×47 Å